Protein AF-A0A804IHW9-F1 (afdb_monomer_lite)

Sequence (131 aa):
MLLLADHHHDHTFSKIFIDVGNEKKTISFDLRPSDAINMTVQCKVPIQVDRNLVYSDRMRVVKPSKLTMQAPQSDGMLCDVDRPDGQPCFETEEFNLIQNMLTAAVEERYLDAAQWRDQLHQLRSNRKNWT

Structure (mmCIF, N/CA/C/O backbone):
data_AF-A0A804IHW9-F1
#
_entry.id   AF-A0A804IHW9-F1
#
loop_
_atom_site.group_PDB
_atom_site.id
_atom_site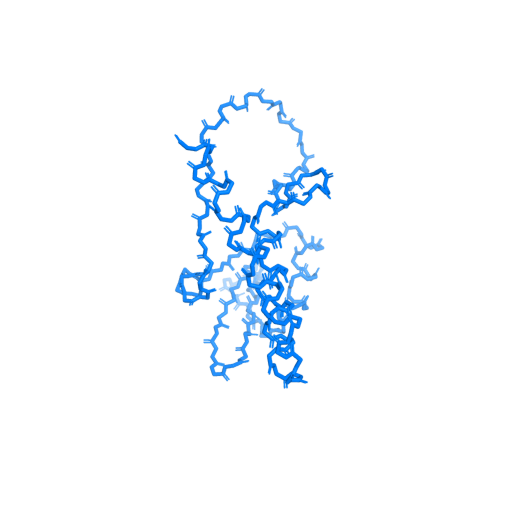.type_symbol
_atom_site.label_atom_id
_atom_site.label_alt_id
_atom_site.label_comp_id
_atom_site.label_asym_id
_atom_site.label_entity_id
_atom_site.label_seq_id
_atom_site.pdbx_PDB_ins_code
_atom_site.Cartn_x
_atom_site.Cartn_y
_atom_site.Cartn_z
_atom_site.occupancy
_atom_site.B_iso_or_equiv
_atom_site.auth_seq_id
_atom_site.auth_comp_id
_atom_site.auth_asym_id
_atom_site.auth_atom_id
_atom_site.pdbx_PDB_model_num
ATOM 1 N N . MET A 1 1 ? -13.227 -0.723 24.981 1.00 56.34 1 MET A N 1
ATOM 2 C CA . MET A 1 1 ? -13.594 -1.118 23.611 1.00 56.34 1 MET A CA 1
ATOM 3 C C . MET A 1 1 ? -12.367 -1.714 22.940 1.00 56.34 1 MET A C 1
ATOM 5 O O . MET A 1 1 ? -11.270 -1.314 23.300 1.00 56.34 1 MET A O 1
ATOM 9 N N . LEU A 1 2 ? -12.514 -2.730 22.097 1.00 54.41 2 LEU A N 1
ATOM 10 C CA . LEU A 1 2 ? -11.388 -3.429 21.465 1.00 54.41 2 LEU A CA 1
ATOM 11 C C . LEU A 1 2 ? -11.732 -3.683 20.008 1.00 54.41 2 LEU A C 1
ATOM 13 O O . LEU A 1 2 ? -12.797 -4.230 19.745 1.00 54.41 2 LEU A O 1
ATOM 17 N N . LEU A 1 3 ? -10.860 -3.255 19.100 1.00 58.81 3 LEU A N 1
ATOM 18 C CA . LEU A 1 3 ? -10.941 -3.591 17.683 1.00 58.81 3 LEU A CA 1
ATOM 19 C C . LEU A 1 3 ? -10.193 -4.909 17.459 1.00 58.81 3 LEU A C 1
ATOM 21 O O . LEU A 1 3 ? -9.070 -5.025 17.936 1.00 58.81 3 LEU A O 1
ATOM 25 N N . LEU A 1 4 ? -10.793 -5.871 16.759 1.00 58.91 4 LEU A N 1
ATOM 26 C CA . LEU A 1 4 ? -10.104 -7.031 16.187 1.00 58.91 4 LEU A CA 1
ATOM 27 C C . LEU A 1 4 ? -10.387 -7.065 14.686 1.00 58.91 4 LEU A C 1
ATOM 29 O O . LEU A 1 4 ? -11.547 -7.157 14.289 1.00 58.91 4 LEU A O 1
ATOM 33 N N . ALA A 1 5 ? -9.342 -6.978 13.867 1.00 59.84 5 ALA A N 1
ATOM 34 C CA . ALA A 1 5 ? -9.436 -7.194 12.428 1.00 59.84 5 ALA A CA 1
ATOM 35 C C . ALA A 1 5 ? -9.121 -8.661 12.105 1.00 59.84 5 ALA A C 1
ATOM 37 O O . ALA A 1 5 ? -8.100 -9.178 12.560 1.00 59.84 5 ALA A O 1
ATOM 38 N N . ASP A 1 6 ? -9.999 -9.305 11.338 1.00 55.31 6 ASP A N 1
ATOM 39 C CA . ASP A 1 6 ? -9.885 -10.700 10.901 1.00 55.31 6 ASP A CA 1
ATOM 40 C C . ASP A 1 6 ? -10.160 -10.792 9.389 1.00 55.31 6 ASP A C 1
ATOM 42 O O . ASP A 1 6 ? -10.917 -9.985 8.838 1.00 55.31 6 ASP A O 1
ATOM 46 N N . HIS A 1 7 ? -9.526 -11.744 8.706 1.00 55.69 7 HIS A N 1
ATOM 47 C CA . HIS A 1 7 ? -9.589 -11.891 7.252 1.00 55.69 7 HIS A CA 1
ATOM 48 C C . HIS A 1 7 ? -10.241 -13.216 6.864 1.00 55.69 7 HIS A C 1
ATOM 50 O O . HIS A 1 7 ? -9.749 -14.289 7.211 1.00 55.69 7 HIS A O 1
ATOM 56 N N . HIS A 1 8 ? -11.326 -13.148 6.088 1.00 54.75 8 HIS A N 1
ATOM 57 C CA . HIS A 1 8 ? -12.003 -14.333 5.572 1.00 54.75 8 HIS A CA 1
ATOM 58 C C . HIS A 1 8 ? -12.362 -14.144 4.092 1.00 54.75 8 HIS A C 1
ATOM 60 O O . HIS A 1 8 ? -13.110 -13.235 3.745 1.00 54.75 8 HIS A O 1
ATOM 66 N N . HIS A 1 9 ? -11.832 -15.022 3.230 1.00 47.84 9 HIS A N 1
ATOM 67 C CA . HIS A 1 9 ? -12.159 -15.138 1.798 1.00 47.84 9 HIS A CA 1
ATOM 68 C C . HIS A 1 9 ? -12.305 -13.804 1.035 1.00 47.84 9 HIS A C 1
ATOM 70 O O . HIS A 1 9 ? -13.332 -13.576 0.407 1.00 47.84 9 HIS A O 1
ATOM 76 N N . ASP A 1 10 ? -11.255 -12.971 1.047 1.00 54.94 10 ASP A N 1
ATOM 77 C CA . ASP A 1 10 ? -11.140 -11.711 0.276 1.00 54.94 10 ASP A CA 1
ATOM 78 C C . ASP A 1 10 ? -11.815 -10.475 0.903 1.00 54.94 10 ASP A C 1
ATOM 80 O O . ASP A 1 10 ? -11.800 -9.377 0.341 1.00 54.94 10 ASP A O 1
ATOM 84 N N . HIS A 1 11 ? -12.371 -10.605 2.111 1.00 57.41 11 HIS A N 1
ATOM 85 C CA . HIS A 1 11 ? -12.949 -9.484 2.850 1.00 57.41 11 HIS A CA 1
ATOM 86 C C . HIS A 1 11 ? -12.412 -9.437 4.282 1.00 57.41 11 HIS A C 1
ATOM 88 O O . HIS A 1 11 ? -12.488 -10.404 5.043 1.00 57.41 11 HIS A O 1
ATOM 94 N N . THR A 1 12 ? -11.862 -8.283 4.651 1.00 63.00 12 THR A N 1
ATOM 95 C CA . THR A 1 12 ? -11.410 -8.017 6.017 1.00 63.00 12 THR A CA 1
ATOM 96 C C . THR A 1 12 ? -12.573 -7.442 6.813 1.00 63.00 12 THR A C 1
ATOM 98 O O . THR A 1 12 ? -13.139 -6.411 6.443 1.00 63.00 12 THR A O 1
ATOM 101 N N . PHE A 1 13 ? -12.919 -8.094 7.917 1.00 69.19 13 PHE A N 1
ATOM 102 C CA . PHE A 1 13 ? -13.952 -7.641 8.842 1.00 69.19 13 PHE A CA 1
ATOM 103 C C . PHE A 1 13 ? -13.308 -7.109 10.117 1.00 69.19 13 PHE A C 1
ATOM 105 O O . PHE A 1 13 ? -12.202 -7.497 10.494 1.00 69.19 13 PHE A O 1
ATOM 112 N N . SER A 1 14 ? -13.983 -6.175 10.779 1.00 77.31 14 SER A N 1
ATOM 113 C CA . SER A 1 14 ? -13.523 -5.584 12.030 1.00 77.31 14 SER A CA 1
ATOM 114 C C . SER A 1 14 ? -14.593 -5.714 13.099 1.00 77.31 14 SER A C 1
ATOM 116 O O . SER A 1 14 ? -15.731 -5.306 12.893 1.00 77.31 14 SER A O 1
ATOM 118 N N . LYS A 1 15 ? -14.221 -6.263 14.253 1.00 78.94 15 LYS A N 1
ATOM 119 C CA . LYS A 1 15 ? -15.095 -6.399 15.418 1.00 78.94 15 LYS A CA 1
ATOM 120 C C . LYS A 1 15 ? -14.760 -5.350 16.452 1.00 78.94 15 LYS A C 1
ATOM 122 O O . LYS A 1 15 ? -13.612 -5.283 16.881 1.00 78.94 15 LYS A O 1
ATOM 127 N N . ILE A 1 16 ? -15.755 -4.581 16.889 1.00 77.69 16 ILE A N 1
ATOM 128 C CA . ILE A 1 16 ? -15.639 -3.745 18.088 1.00 77.69 16 ILE A CA 1
ATOM 129 C C . ILE A 1 16 ? -16.338 -4.417 19.263 1.00 77.69 16 ILE A C 1
ATOM 131 O O . ILE A 1 16 ? -17.496 -4.807 19.157 1.00 77.69 16 ILE A O 1
ATOM 135 N N . PHE A 1 17 ? -15.649 -4.532 20.393 1.00 78.56 17 PHE A N 1
ATOM 136 C CA . PHE A 1 17 ? -16.232 -5.003 21.650 1.00 78.56 17 PHE A CA 1
ATOM 137 C C . PHE A 1 17 ? -16.544 -3.816 22.550 1.00 78.56 17 PHE A C 1
ATOM 139 O O . PHE A 1 17 ? -15.651 -3.021 22.821 1.00 78.56 17 PHE A O 1
ATOM 146 N N . ILE A 1 18 ? -17.771 -3.693 23.043 1.00 77.44 18 ILE A N 1
ATOM 147 C CA . ILE A 1 18 ? -18.187 -2.652 23.988 1.00 77.44 18 ILE A CA 1
ATOM 148 C C . ILE A 1 18 ? -18.570 -3.332 25.296 1.00 77.44 18 ILE A C 1
ATOM 150 O O . ILE A 1 18 ? -19.409 -4.230 25.307 1.00 77.44 18 ILE A O 1
ATOM 154 N N . ASP A 1 19 ? -17.940 -2.908 26.389 1.00 78.62 19 ASP A N 1
ATOM 155 C CA . ASP A 1 19 ? -18.300 -3.363 27.728 1.00 78.62 19 ASP A CA 1
ATOM 156 C C . ASP A 1 19 ? -19.354 -2.417 28.304 1.00 78.62 19 ASP A C 1
ATOM 158 O O . ASP A 1 19 ? -19.114 -1.215 28.448 1.00 78.62 19 ASP A O 1
ATOM 162 N N . VAL A 1 20 ? -20.542 -2.950 28.581 1.00 75.56 20 VAL A N 1
ATOM 163 C CA . VAL A 1 20 ? -21.633 -2.195 29.195 1.00 75.56 20 VAL A CA 1
ATOM 164 C C . VAL A 1 20 ? -21.533 -2.427 30.698 1.00 75.56 20 VAL A C 1
ATOM 166 O O . VAL A 1 20 ? -21.876 -3.500 31.198 1.00 75.56 20 VAL A O 1
ATOM 169 N N . GLY A 1 21 ? -21.020 -1.411 31.400 1.00 59.81 21 GLY A N 1
ATOM 170 C CA . GLY A 1 21 ? -20.475 -1.461 32.765 1.00 59.81 21 GLY A CA 1
ATOM 171 C C . GLY A 1 21 ? -21.415 -1.843 33.913 1.00 59.81 21 GLY A C 1
ATOM 172 O O . GLY A 1 21 ? -21.129 -1.496 35.053 1.00 59.81 21 GLY A O 1
ATOM 173 N N . ASN A 1 22 ? -22.512 -2.547 33.654 1.00 61.56 22 ASN A N 1
ATOM 174 C CA . ASN A 1 22 ? -23.438 -2.997 34.684 1.00 61.56 22 ASN A CA 1
ATOM 175 C C . ASN A 1 22 ? -23.509 -4.529 34.820 1.00 61.56 22 ASN A C 1
ATOM 177 O O . ASN A 1 22 ? -23.979 -5.023 35.839 1.00 61.56 22 ASN A O 1
ATOM 181 N N . GLU A 1 23 ? -23.045 -5.312 33.834 1.00 58.62 23 GLU A N 1
ATOM 182 C CA . GLU A 1 23 ? -23.342 -6.755 33.846 1.00 58.62 23 GLU A CA 1
ATOM 183 C C . GLU A 1 23 ? -22.420 -7.643 32.991 1.00 58.62 23 GLU A C 1
ATOM 185 O O . GLU A 1 23 ? -22.912 -8.555 32.348 1.00 58.62 23 GLU A O 1
ATOM 190 N N . LYS A 1 24 ? -21.089 -7.434 32.962 1.00 63.47 24 LYS A N 1
ATOM 191 C CA . LYS A 1 24 ? -20.109 -8.289 32.223 1.00 63.47 24 LYS A CA 1
ATOM 192 C C . LYS A 1 24 ? -20.541 -8.667 30.787 1.00 63.47 24 LYS A C 1
ATOM 194 O O . LYS A 1 24 ? -20.102 -9.679 30.238 1.00 63.47 24 LYS A O 1
ATOM 199 N N . LYS A 1 25 ? -21.447 -7.894 30.191 1.00 67.88 25 LYS A N 1
ATOM 200 C CA . LYS A 1 25 ? -22.045 -8.155 28.891 1.00 67.88 25 LYS A CA 1
ATOM 201 C C . LYS A 1 25 ? -21.227 -7.355 27.910 1.00 67.88 25 LYS A C 1
ATOM 203 O O . LYS A 1 25 ? -21.345 -6.136 27.818 1.00 67.88 25 LYS A O 1
ATOM 208 N N . THR A 1 26 ? -20.370 -8.070 27.202 1.00 75.69 26 THR A N 1
ATOM 209 C CA . THR A 1 26 ? -19.635 -7.510 26.083 1.00 75.69 26 THR A CA 1
ATOM 210 C C . THR A 1 26 ? -20.492 -7.647 24.835 1.00 75.69 26 THR A C 1
ATOM 212 O O . THR A 1 26 ? -20.864 -8.754 24.452 1.00 75.69 26 THR A O 1
ATOM 215 N N . ILE A 1 27 ? -20.816 -6.521 24.208 1.00 79.44 27 ILE A N 1
ATOM 216 C CA . ILE A 1 27 ? -21.520 -6.494 22.926 1.00 79.44 27 ILE A CA 1
ATOM 217 C C . ILE A 1 27 ? -20.466 -6.380 21.829 1.00 79.44 27 ILE A C 1
ATOM 219 O O . ILE A 1 27 ? -19.598 -5.510 21.905 1.00 79.44 27 ILE A O 1
ATOM 223 N N . SER A 1 28 ? -20.528 -7.254 20.827 1.00 83.44 28 SER A N 1
ATOM 224 C CA . SER A 1 28 ? -19.660 -7.195 19.650 1.00 83.44 28 SER A CA 1
ATOM 225 C C . SER A 1 28 ? -20.431 -6.713 18.426 1.00 83.44 28 SER A C 1
ATOM 227 O O . SER A 1 28 ? -21.506 -7.243 18.148 1.00 83.44 28 SER A O 1
ATOM 229 N N . PHE A 1 29 ? -19.865 -5.774 17.672 1.00 82.38 29 PHE A N 1
ATOM 230 C CA . PHE A 1 29 ? -20.403 -5.344 16.379 1.00 82.38 29 PHE A CA 1
ATOM 231 C C . PHE A 1 29 ? -19.421 -5.654 15.257 1.00 82.38 29 PHE A C 1
ATOM 233 O O . PHE A 1 29 ? -18.243 -5.306 15.367 1.00 82.38 29 PHE A O 1
ATOM 240 N N . ASP A 1 30 ? -19.932 -6.252 14.183 1.00 84.50 30 ASP A N 1
ATOM 241 C CA . ASP A 1 30 ? -19.207 -6.440 12.929 1.00 84.50 30 ASP A CA 1
ATOM 242 C C . ASP A 1 30 ? -19.331 -5.173 12.078 1.00 84.50 30 ASP A C 1
ATOM 244 O O . ASP A 1 30 ? -20.430 -4.730 11.742 1.00 84.50 30 ASP A O 1
ATOM 248 N N . LEU A 1 31 ? -18.193 -4.579 11.740 1.00 82.50 31 LEU A N 1
ATOM 249 C CA . LEU A 1 31 ? -18.080 -3.355 10.960 1.00 82.50 31 LEU A CA 1
ATOM 250 C C . LEU A 1 31 ? -17.078 -3.541 9.821 1.00 82.50 31 LEU A C 1
ATOM 252 O O . LEU A 1 31 ? -16.177 -4.387 9.876 1.00 82.50 31 LEU A O 1
ATOM 256 N N . ARG A 1 32 ? -17.191 -2.687 8.798 1.00 82.25 32 ARG A N 1
ATOM 257 C CA . ARG A 1 32 ? -16.101 -2.520 7.833 1.00 82.25 32 ARG A CA 1
ATOM 258 C C . ARG A 1 32 ? -14.902 -1.882 8.545 1.00 82.25 32 ARG A C 1
ATOM 260 O O . ARG A 1 32 ? -15.111 -1.005 9.390 1.00 82.25 32 ARG A O 1
ATOM 267 N N . PRO A 1 33 ? -13.659 -2.238 8.179 1.00 80.75 33 PRO A N 1
ATOM 268 C CA . PRO A 1 33 ? -12.465 -1.693 8.824 1.00 80.75 33 PRO A CA 1
ATOM 269 C C . PRO A 1 33 ? -12.415 -0.160 8.847 1.00 80.75 33 PRO A C 1
ATOM 271 O O . PRO A 1 33 ? -12.076 0.425 9.872 1.00 80.75 33 PRO A O 1
ATOM 274 N N . SER A 1 34 ? -12.837 0.501 7.764 1.00 83.19 34 SER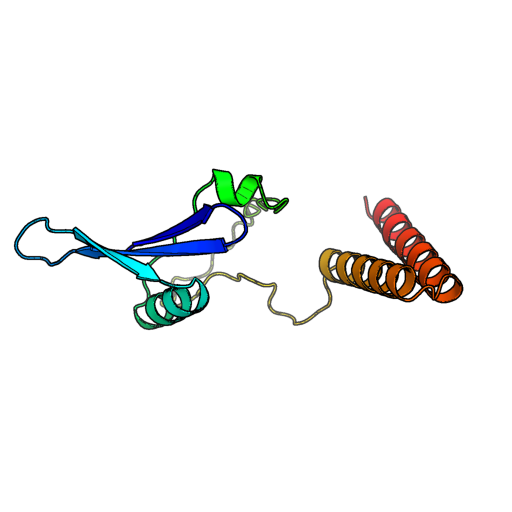 A N 1
ATOM 275 C CA . SER A 1 34 ? -12.898 1.969 7.685 1.00 83.19 34 SER A CA 1
ATOM 276 C C . SER A 1 34 ? -13.803 2.586 8.753 1.00 83.19 34 SER A C 1
ATOM 278 O O . SER A 1 34 ? -13.442 3.573 9.392 1.00 83.19 34 SER A O 1
ATOM 280 N N . ASP A 1 35 ? -14.975 1.988 8.962 1.00 84.50 35 ASP A N 1
ATOM 281 C CA . ASP A 1 35 ? -15.983 2.496 9.888 1.00 84.50 35 ASP A CA 1
ATOM 282 C C . ASP A 1 35 ? -15.516 2.264 11.333 1.00 84.50 35 ASP A C 1
ATOM 284 O O . ASP A 1 35 ? -15.591 3.162 12.174 1.00 84.50 35 ASP A O 1
ATOM 288 N N . ALA A 1 36 ? -14.933 1.091 11.601 1.00 83.56 36 ALA A N 1
ATOM 289 C CA . ALA A 1 36 ? -14.402 0.748 12.913 1.00 83.56 36 ALA A CA 1
ATOM 290 C C . ALA A 1 36 ? -13.215 1.639 13.327 1.00 83.56 36 ALA A C 1
ATOM 292 O O . ALA A 1 36 ? -13.149 2.069 14.483 1.00 83.56 36 ALA A O 1
ATOM 293 N N . ILE A 1 37 ? -12.302 1.958 12.400 1.00 82.50 37 ILE A N 1
ATOM 294 C CA . ILE A 1 37 ? -11.173 2.868 12.655 1.00 82.50 37 ILE A CA 1
ATOM 295 C C . ILE A 1 37 ? -11.691 4.265 12.991 1.00 82.50 37 ILE A C 1
ATOM 297 O O . ILE A 1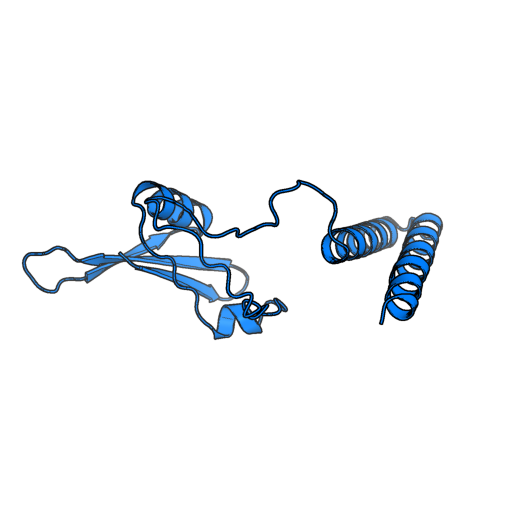 37 ? -11.296 4.825 14.013 1.00 82.50 37 ILE A O 1
ATOM 301 N N . ASN A 1 38 ? -12.617 4.798 12.190 1.00 85.94 38 ASN A N 1
ATOM 302 C CA . ASN A 1 38 ? -13.183 6.126 12.422 1.00 85.94 38 ASN A CA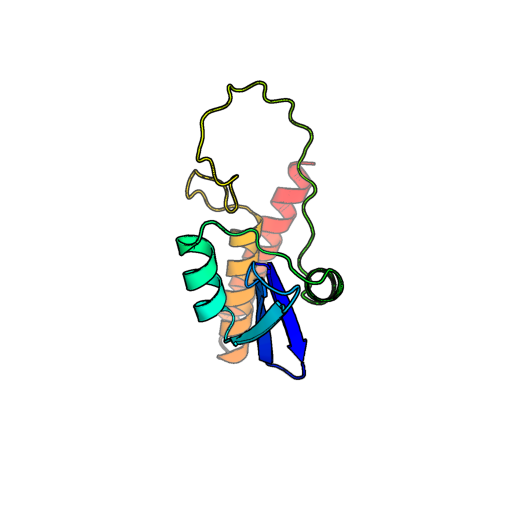 1
ATOM 303 C C . ASN A 1 38 ? -13.829 6.242 13.809 1.00 85.94 38 ASN A C 1
ATOM 305 O O . ASN A 1 38 ? -13.578 7.213 14.525 1.00 85.94 38 ASN A O 1
ATOM 309 N N . MET A 1 39 ? -14.601 5.235 14.226 1.00 81.12 39 MET A N 1
ATOM 310 C CA . MET A 1 39 ? -15.179 5.204 15.574 1.00 81.12 39 MET A CA 1
ATOM 311 C C . MET A 1 39 ? -14.097 5.119 16.659 1.00 81.12 39 MET A C 1
ATOM 313 O O . MET A 1 39 ? -14.152 5.825 17.664 1.00 81.12 39 MET A O 1
ATOM 317 N N . THR A 1 40 ? -13.083 4.280 16.458 1.00 78.25 40 THR A N 1
ATOM 318 C CA . THR A 1 40 ? -12.044 4.015 17.465 1.00 78.25 40 THR A CA 1
ATOM 319 C C . THR A 1 40 ? -11.123 5.210 17.698 1.00 78.25 40 THR A C 1
ATOM 321 O O . THR A 1 40 ? -10.803 5.512 18.851 1.00 78.25 40 THR A O 1
ATOM 324 N N . VAL A 1 41 ? -10.769 5.936 16.633 1.00 78.69 41 VAL A N 1
ATOM 325 C CA . VAL A 1 41 ? -10.001 7.189 16.701 1.00 78.69 41 VAL A CA 1
ATOM 326 C C . VAL A 1 41 ? -10.763 8.248 17.497 1.00 78.69 41 VAL A C 1
ATOM 328 O O . VAL A 1 41 ? -10.195 8.854 18.406 1.00 78.69 41 VAL A O 1
ATOM 331 N N . GLN A 1 42 ? -12.059 8.433 17.221 1.00 78.25 42 GLN A N 1
ATOM 332 C CA . GLN A 1 42 ? -12.893 9.393 17.954 1.00 78.25 42 GLN A CA 1
ATOM 333 C C . GLN A 1 42 ? -13.021 9.031 19.436 1.00 78.25 42 GLN A C 1
ATOM 335 O O . GLN A 1 42 ? -12.941 9.903 20.300 1.00 78.25 42 GLN A O 1
ATOM 340 N N . CYS A 1 43 ? -13.173 7.742 19.741 1.00 76.44 43 CYS A N 1
ATOM 341 C CA . CYS A 1 43 ? -13.282 7.264 21.115 1.00 76.44 43 CYS A CA 1
ATOM 342 C C . CYS A 1 43 ? -11.935 7.181 21.855 1.00 76.44 43 CYS A C 1
ATOM 344 O O . CYS A 1 43 ? -11.942 6.907 23.054 1.00 76.44 43 CYS A O 1
ATOM 346 N N . LYS A 1 44 ? -10.795 7.406 21.180 1.00 80.50 44 LYS A N 1
ATOM 347 C CA . LYS A 1 44 ? -9.433 7.241 21.731 1.00 80.50 44 LYS A CA 1
ATOM 348 C C . LYS A 1 44 ? -9.201 5.860 22.353 1.00 80.50 44 LYS A C 1
ATOM 350 O O . LYS A 1 44 ? -8.609 5.718 23.421 1.00 80.50 44 LYS A O 1
ATOM 355 N N . VAL A 1 45 ? -9.712 4.832 21.691 1.00 73.19 45 VAL A N 1
ATOM 356 C CA . VAL A 1 45 ? -9.673 3.454 22.180 1.00 73.19 45 VAL A CA 1
ATOM 357 C C . VAL A 1 45 ? -8.506 2.699 21.523 1.00 73.19 45 VAL A C 1
ATOM 359 O O . VAL A 1 45 ? -8.217 2.938 20.353 1.00 73.19 45 VAL A O 1
ATOM 362 N N . PRO A 1 46 ? -7.821 1.782 22.232 1.00 73.00 46 PRO A N 1
ATOM 363 C CA . PRO A 1 46 ? -6.741 0.995 21.644 1.00 73.00 46 PRO A CA 1
ATOM 364 C C . PRO A 1 46 ? -7.239 0.038 20.550 1.00 73.00 46 PRO A C 1
ATOM 366 O O . PRO A 1 46 ? -8.240 -0.664 20.715 1.00 73.00 46 PRO A O 1
ATOM 369 N N . ILE A 1 47 ? -6.488 -0.025 19.450 1.00 78.75 47 ILE A N 1
ATOM 370 C CA . ILE A 1 47 ? -6.711 -0.950 18.333 1.00 78.75 47 ILE A CA 1
ATOM 371 C C . ILE A 1 47 ? -5.847 -2.193 18.551 1.00 78.75 47 ILE A C 1
ATOM 373 O O . ILE A 1 47 ? -4.656 -2.076 18.840 1.00 78.75 47 ILE A O 1
ATOM 377 N N . GLN A 1 48 ? -6.433 -3.380 18.404 1.00 76.50 48 GLN A N 1
ATOM 378 C CA . GLN A 1 48 ? -5.698 -4.640 18.359 1.00 76.50 48 GLN A CA 1
ATOM 379 C C . GLN A 1 48 ? -5.897 -5.296 16.990 1.00 76.50 48 GLN A C 1
ATOM 381 O O . GLN A 1 48 ? -6.899 -5.096 16.308 1.00 76.50 48 GLN A O 1
ATOM 386 N N . VAL A 1 49 ? -4.904 -6.055 16.547 1.00 73.31 49 VAL A N 1
ATOM 387 C CA . VAL A 1 49 ? -4.934 -6.743 15.252 1.00 73.31 49 VAL A CA 1
ATOM 388 C C . VAL A 1 49 ? -4.468 -8.169 15.484 1.00 73.31 49 VAL A C 1
ATOM 390 O O . VAL A 1 49 ? -3.521 -8.379 16.248 1.00 73.31 49 VAL A O 1
ATOM 393 N N . ASP A 1 50 ? -5.135 -9.144 14.8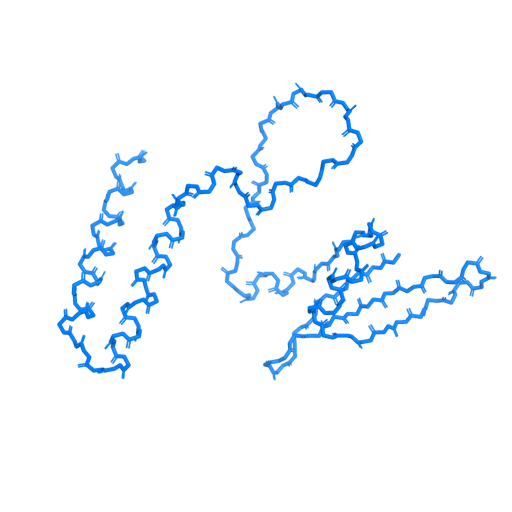58 1.00 73.00 50 ASP A N 1
ATOM 394 C CA . ASP A 1 50 ? -4.697 -10.531 14.969 1.00 73.00 50 ASP A CA 1
ATOM 395 C C . ASP A 1 50 ? -3.291 -10.690 14.382 1.00 73.00 50 ASP A C 1
ATOM 397 O O . ASP A 1 50 ? -2.947 -10.192 13.310 1.00 73.00 50 ASP A O 1
ATOM 401 N N . ARG A 1 51 ? -2.454 -11.421 15.107 1.00 71.56 51 ARG A N 1
ATOM 402 C CA . ARG A 1 51 ? -1.063 -11.642 14.745 1.00 71.56 51 ARG A CA 1
ATOM 403 C C . ARG A 1 51 ? -0.943 -12.459 13.459 1.00 71.56 51 ARG A C 1
ATOM 405 O O . ARG A 1 51 ? -0.007 -12.240 12.692 1.00 71.56 51 ARG A O 1
ATOM 412 N N . ASN A 1 52 ? -1.877 -13.378 13.216 1.00 70.12 52 ASN A N 1
ATOM 413 C CA . ASN A 1 52 ? -1.880 -14.182 11.994 1.00 70.12 52 ASN A CA 1
ATOM 414 C C . ASN A 1 52 ? -2.177 -13.318 10.768 1.00 70.12 52 ASN A C 1
ATOM 416 O O . ASN A 1 52 ? -1.505 -13.475 9.751 1.00 70.12 52 ASN A O 1
ATOM 420 N N . LEU A 1 53 ? -3.092 -12.351 10.904 1.00 69.56 53 LEU A N 1
ATOM 421 C CA . LEU A 1 53 ? -3.377 -11.367 9.865 1.00 69.56 53 LEU A CA 1
ATOM 422 C C . LEU A 1 53 ? -2.108 -10.590 9.491 1.00 69.56 53 LEU A C 1
ATOM 424 O O . LEU A 1 53 ? -1.705 -10.598 8.329 1.00 69.56 53 LEU A O 1
ATOM 428 N N . VAL A 1 54 ? -1.408 -10.037 10.488 1.00 68.88 54 VAL A N 1
ATOM 429 C CA . VAL A 1 54 ? -0.173 -9.257 10.281 1.00 68.88 54 VAL A CA 1
ATOM 430 C C . VAL A 1 54 ? 0.910 -10.052 9.541 1.00 68.88 54 VAL A C 1
ATOM 432 O O . VAL A 1 54 ? 1.579 -9.512 8.664 1.00 68.88 54 VAL A O 1
ATOM 435 N N . TYR A 1 55 ? 1.103 -11.331 9.877 1.00 66.50 55 TYR A N 1
ATOM 436 C CA . TYR A 1 55 ? 2.131 -12.152 9.226 1.00 66.50 55 TYR A CA 1
ATOM 437 C C . TYR A 1 55 ? 1.720 -12.684 7.852 1.00 66.50 55 TYR A C 1
ATOM 439 O O . TYR A 1 55 ? 2.590 -12.907 7.008 1.00 66.50 55 TYR A O 1
ATOM 447 N N . SER A 1 56 ? 0.424 -12.905 7.628 1.00 69.06 56 SER A N 1
ATOM 448 C CA . SER A 1 56 ? -0.087 -13.408 6.351 1.00 69.06 56 SER A CA 1
ATOM 449 C C . SER A 1 56 ? 0.003 -12.366 5.232 1.00 69.06 56 SER A C 1
ATOM 451 O O . SER A 1 56 ? 0.352 -12.715 4.105 1.00 69.06 56 SER A O 1
ATOM 453 N N . ASP A 1 57 ? -0.187 -11.083 5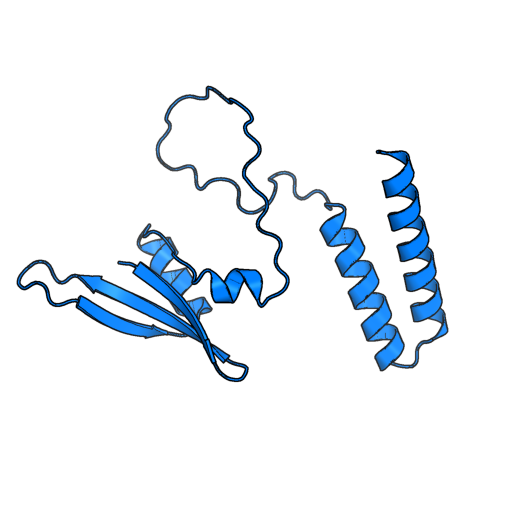.553 1.00 63.84 57 ASP A N 1
ATOM 454 C CA . ASP A 1 57 ? -0.320 -10.002 4.568 1.00 63.84 57 ASP A CA 1
ATOM 455 C C . ASP A 1 57 ? 1.026 -9.430 4.071 1.00 63.84 57 ASP A C 1
ATOM 457 O O . ASP A 1 57 ? 1.135 -8.301 3.601 1.00 63.84 57 ASP A O 1
ATOM 461 N N . ARG A 1 58 ? 2.115 -10.203 4.210 1.00 52.22 58 ARG A N 1
ATOM 462 C CA . ARG A 1 58 ? 3.500 -9.816 3.859 1.00 52.22 58 ARG A CA 1
ATOM 463 C C . ARG A 1 58 ? 3.999 -8.511 4.512 1.00 52.22 58 ARG A C 1
ATOM 465 O O . ARG A 1 58 ? 5.060 -8.015 4.124 1.00 52.22 58 ARG A O 1
ATOM 472 N N . MET A 1 59 ? 3.322 -7.989 5.538 1.00 62.00 59 MET A N 1
ATOM 473 C CA . MET A 1 59 ? 3.821 -6.876 6.347 1.00 62.00 59 MET A CA 1
ATOM 474 C C . MET A 1 59 ? 4.971 -7.343 7.249 1.00 62.00 59 MET A C 1
ATOM 476 O O . MET A 1 59 ? 4.879 -8.339 7.970 1.00 62.00 59 MET A O 1
ATOM 480 N N . ARG A 1 60 ? 6.094 -6.615 7.237 1.00 60.62 60 ARG A N 1
ATOM 481 C CA . ARG A 1 60 ? 7.181 -6.840 8.200 1.00 60.62 60 ARG A CA 1
ATOM 482 C C . ARG A 1 60 ? 6.893 -6.037 9.460 1.00 60.62 60 ARG A C 1
ATOM 484 O O . ARG A 1 60 ? 6.871 -4.814 9.413 1.00 60.62 60 ARG A O 1
ATOM 491 N N . VAL A 1 61 ? 6.749 -6.720 10.596 1.00 58.53 61 VAL A N 1
ATOM 492 C CA . VAL A 1 61 ? 6.722 -6.061 11.910 1.00 58.53 61 VAL A CA 1
ATOM 493 C C . VAL A 1 61 ? 8.090 -5.421 12.152 1.00 58.53 61 VAL A C 1
ATOM 495 O O . VAL A 1 61 ? 9.053 -6.106 12.508 1.00 58.53 61 VAL A O 1
ATOM 498 N N . VAL A 1 62 ? 8.190 -4.111 11.939 1.00 59.12 62 VAL A N 1
ATOM 499 C CA . VAL A 1 62 ? 9.371 -3.336 12.317 1.00 59.12 62 VAL A CA 1
ATOM 500 C C . VAL A 1 62 ? 9.370 -3.251 13.840 1.00 59.12 62 VAL A C 1
ATOM 502 O O . VAL A 1 62 ? 8.469 -2.676 14.444 1.00 59.12 62 VAL A O 1
ATOM 505 N N . LYS A 1 63 ? 10.348 -3.889 14.493 1.00 53.62 63 LYS A N 1
ATOM 506 C CA . LYS A 1 63 ? 10.509 -3.735 15.944 1.00 53.62 63 LYS A CA 1
ATOM 507 C C . LYS A 1 63 ? 10.834 -2.268 16.231 1.00 53.62 63 LYS A C 1
ATOM 509 O O . LYS A 1 63 ? 11.715 -1.740 15.549 1.00 53.62 63 LYS A O 1
ATOM 514 N N . PRO A 1 64 ? 10.215 -1.635 17.243 1.00 51.84 64 PRO A N 1
ATOM 515 C CA . PRO A 1 64 ? 10.648 -0.315 17.666 1.00 51.84 64 PRO A CA 1
ATOM 516 C C . PRO A 1 64 ? 12.123 -0.420 18.056 1.00 51.84 64 PRO A C 1
ATOM 518 O O . PRO A 1 64 ? 12.499 -1.198 18.942 1.00 51.84 64 PRO A O 1
ATOM 521 N N . SER A 1 65 ? 12.974 0.291 17.317 1.00 37.56 65 SER A N 1
ATOM 522 C CA . SER A 1 65 ? 14.386 0.406 17.654 1.00 37.56 65 SER A CA 1
ATOM 523 C C . SER A 1 65 ? 14.465 1.005 19.052 1.00 37.56 65 SER A C 1
ATOM 525 O O . SER A 1 65 ? 13.767 1.972 19.355 1.00 37.56 65 SER A O 1
ATOM 527 N N . LYS A 1 66 ? 15.280 0.410 19.924 1.00 47.81 66 LYS A N 1
ATOM 528 C CA . LYS A 1 66 ? 15.527 0.915 21.278 1.00 47.81 66 LYS A CA 1
ATOM 529 C C . LYS A 1 66 ? 16.364 2.194 21.186 1.00 47.81 66 LYS A C 1
ATOM 531 O O . LYS A 1 66 ? 17.537 2.192 21.542 1.00 47.81 66 LYS A O 1
ATOM 536 N N . LEU A 1 67 ? 15.791 3.272 20.667 1.00 40.53 67 LEU A N 1
ATOM 537 C CA . LEU A 1 67 ? 16.339 4.604 20.837 1.00 40.53 67 LEU A CA 1
ATOM 538 C C . LEU A 1 67 ? 15.768 5.133 22.144 1.00 40.53 67 LEU A C 1
ATOM 540 O O . LEU A 1 67 ? 14.594 5.476 22.249 1.00 40.53 67 LEU A O 1
ATOM 544 N N . THR A 1 68 ? 16.612 5.107 23.169 1.00 42.09 68 THR A N 1
ATOM 545 C CA . THR A 1 68 ? 16.375 5.736 24.463 1.00 42.09 68 THR A CA 1
ATOM 546 C C . THR A 1 68 ? 16.205 7.238 24.245 1.00 42.09 68 THR A C 1
ATOM 548 O O . THR A 1 68 ? 17.168 7.994 24.327 1.00 42.09 68 THR A O 1
ATOM 551 N N . MET A 1 69 ? 14.988 7.680 23.940 1.00 34.97 69 MET A N 1
ATOM 552 C CA . MET A 1 69 ? 14.621 9.088 23.983 1.00 34.97 69 MET A CA 1
ATOM 553 C C . MET A 1 69 ? 13.956 9.334 25.333 1.00 34.97 69 MET A C 1
ATOM 555 O O . MET A 1 69 ? 12.780 9.044 25.537 1.00 34.97 69 MET A O 1
ATOM 559 N N . GLN A 1 70 ? 14.739 9.832 26.289 1.00 39.56 70 GLN A N 1
ATOM 560 C CA . GLN A 1 70 ? 14.157 10.563 27.404 1.00 39.56 70 GLN A CA 1
ATOM 561 C C . GLN A 1 70 ? 13.552 11.843 26.822 1.00 39.56 70 GLN A C 1
ATOM 563 O O . GLN A 1 70 ? 14.279 12.769 26.475 1.00 39.56 70 GLN A O 1
ATOM 568 N N . ALA A 1 71 ? 12.231 11.881 26.683 1.00 32.84 71 ALA A N 1
ATOM 569 C CA . ALA A 1 71 ? 11.485 13.112 26.465 1.00 32.84 71 ALA A CA 1
ATOM 570 C C . ALA A 1 71 ? 10.250 13.121 27.382 1.00 32.84 71 ALA A C 1
ATOM 572 O O . ALA A 1 71 ? 9.723 12.049 27.698 1.00 32.84 71 ALA A O 1
ATOM 573 N N . PRO A 1 72 ? 9.833 14.298 27.884 1.00 33.31 72 PRO A N 1
ATOM 574 C CA . PRO A 1 72 ? 8.916 14.408 29.010 1.00 33.31 72 PRO A CA 1
ATOM 575 C C . PRO A 1 72 ? 7.511 13.948 28.633 1.00 33.31 72 PRO A C 1
ATOM 577 O O . PRO A 1 72 ? 7.070 14.117 27.499 1.00 33.31 72 PRO A O 1
ATOM 580 N N . GLN A 1 73 ? 6.799 13.406 29.618 1.00 46.69 73 GLN A N 1
ATOM 581 C CA . GLN A 1 73 ? 5.387 13.063 29.516 1.00 46.69 73 GLN A CA 1
ATOM 582 C C . GLN A 1 73 ? 4.570 14.306 29.128 1.00 46.69 73 GLN A C 1
ATOM 584 O O . GLN A 1 73 ? 4.325 15.173 29.963 1.00 46.69 73 GLN A O 1
ATOM 589 N N . SER A 1 74 ? 4.135 14.386 27.871 1.00 35.91 74 SER A N 1
ATOM 590 C CA . SER A 1 74 ? 3.016 15.234 27.468 1.00 35.91 74 SER A CA 1
ATOM 591 C C . SER A 1 74 ? 1.917 14.361 26.878 1.00 35.91 74 SER A C 1
ATOM 593 O O . SER A 1 74 ? 2.117 13.642 25.898 1.00 35.91 74 SER A O 1
ATOM 595 N N . ASP A 1 75 ? 0.772 14.436 27.536 1.00 42.75 75 ASP A N 1
ATOM 596 C CA . ASP A 1 75 ? -0.519 13.876 27.174 1.00 42.75 75 ASP A CA 1
ATOM 597 C C . ASP A 1 75 ? -0.842 14.109 25.680 1.00 42.75 75 ASP A C 1
ATOM 599 O O . ASP A 1 75 ? -0.790 15.241 25.199 1.00 42.75 75 ASP A O 1
ATOM 603 N N . GLY A 1 76 ? -1.155 13.039 24.936 1.00 40.25 76 GLY A N 1
ATOM 604 C CA . GLY A 1 76 ? -1.718 13.134 23.578 1.00 40.25 76 GLY A CA 1
ATOM 605 C C . GLY A 1 76 ? -0.820 12.818 22.371 1.00 40.25 76 GLY A C 1
ATOM 606 O O . GLY A 1 76 ? -1.227 13.119 21.252 1.00 40.25 76 GLY A O 1
ATOM 607 N N . MET A 1 77 ? 0.349 12.191 22.531 1.00 39.66 77 MET A N 1
ATOM 608 C CA . MET A 1 77 ? 1.194 11.821 21.384 1.00 39.66 77 MET A CA 1
ATOM 609 C C . MET A 1 77 ? 0.870 10.404 20.879 1.00 39.66 77 MET A C 1
ATOM 611 O O . MET A 1 77 ? 1.364 9.406 21.409 1.00 39.66 77 MET A O 1
ATOM 615 N N . LEU A 1 78 ? 0.034 10.312 19.840 1.00 39.09 78 LEU A N 1
ATOM 616 C CA . LEU A 1 78 ? -0.041 9.122 18.990 1.00 39.09 78 LEU A CA 1
ATOM 617 C C . LEU A 1 78 ? 1.360 8.901 18.411 1.00 39.09 78 LEU A C 1
ATOM 619 O O . LEU A 1 78 ? 1.834 9.716 17.625 1.00 39.09 78 LEU A O 1
ATOM 623 N N . CYS A 1 79 ? 2.050 7.853 18.860 1.00 31.16 79 CYS A N 1
ATOM 624 C CA . CYS A 1 79 ? 3.352 7.482 18.319 1.00 31.16 79 CYS A CA 1
ATOM 625 C C . CYS A 1 79 ? 3.209 7.167 16.825 1.00 31.16 79 CYS A C 1
ATOM 627 O O . CYS A 1 79 ? 2.747 6.088 16.470 1.00 31.16 79 CYS A O 1
ATOM 629 N N . ASP A 1 80 ? 3.561 8.154 16.002 1.00 42.09 80 ASP A N 1
ATOM 630 C CA . ASP A 1 80 ? 4.409 8.042 14.812 1.00 42.09 80 ASP A CA 1
ATOM 631 C C . ASP A 1 80 ? 4.196 6.749 14.004 1.00 42.09 80 ASP A C 1
ATOM 633 O O . ASP A 1 80 ? 5.027 5.841 13.997 1.00 42.09 80 ASP A O 1
ATOM 637 N N . VAL A 1 81 ? 3.016 6.642 13.383 1.00 49.38 81 VAL A N 1
ATOM 638 C CA . VAL A 1 81 ? 2.659 5.525 12.489 1.00 49.38 81 VAL A CA 1
ATOM 639 C C . VAL A 1 81 ? 3.212 5.730 11.079 1.00 49.38 81 VAL A C 1
ATOM 641 O O . VAL A 1 81 ? 3.379 4.754 10.366 1.00 49.38 81 VAL A O 1
ATOM 644 N N . ASP A 1 82 ? 3.608 6.941 10.704 1.00 46.66 82 ASP A N 1
ATOM 645 C CA . ASP A 1 82 ? 4.289 7.212 9.445 1.00 46.66 82 ASP A CA 1
ATOM 646 C C . ASP A 1 82 ? 5.247 8.379 9.677 1.00 46.66 82 ASP A C 1
ATOM 648 O O . ASP A 1 82 ? 4.829 9.480 10.022 1.00 46.66 82 ASP A O 1
ATOM 652 N N . ARG A 1 83 ? 6.540 8.101 9.515 1.00 48.22 83 ARG A N 1
ATOM 653 C CA . ARG A 1 83 ? 7.680 9.024 9.606 1.00 48.22 83 ARG A CA 1
ATOM 654 C C . ARG A 1 83 ? 7.305 10.495 9.265 1.00 48.22 83 ARG A C 1
ATOM 656 O O . ARG A 1 83 ? 6.825 10.745 8.157 1.00 48.22 83 ARG A O 1
ATOM 663 N N . PRO A 1 84 ? 7.584 11.489 10.134 1.00 45.50 84 PRO A N 1
ATOM 664 C CA . PRO A 1 84 ? 6.863 12.770 10.170 1.00 45.50 84 PRO A CA 1
ATOM 665 C C . PRO A 1 84 ? 7.352 13.848 9.185 1.00 45.50 84 PRO A C 1
ATOM 667 O O . PRO A 1 84 ? 6.948 15.002 9.303 1.00 45.50 84 PRO A O 1
ATOM 670 N N . ASP A 1 85 ? 8.182 13.510 8.197 1.00 50.53 85 ASP A N 1
ATOM 671 C CA . ASP A 1 85 ? 8.816 14.531 7.346 1.00 50.53 85 ASP A CA 1
ATOM 672 C C . ASP A 1 85 ? 8.186 14.633 5.944 1.00 50.53 85 ASP A C 1
ATOM 674 O O . ASP A 1 85 ? 8.594 15.470 5.139 1.00 50.53 85 ASP A O 1
ATOM 678 N N . GLY A 1 86 ? 7.222 13.761 5.608 1.00 53.09 86 GLY A N 1
ATOM 679 C CA . GLY A 1 86 ? 6.648 13.673 4.253 1.00 53.09 86 GLY A CA 1
ATOM 680 C C . GLY A 1 86 ? 7.673 13.292 3.175 1.00 53.09 86 GLY A C 1
ATOM 681 O O . GLY A 1 86 ? 7.398 13.386 1.979 1.00 53.09 86 GLY A O 1
ATOM 682 N N . GLN A 1 87 ? 8.871 12.884 3.595 1.00 57.66 87 GLN A N 1
ATOM 683 C CA . GLN A 1 87 ? 9.979 12.564 2.716 1.00 57.66 87 GLN A CA 1
ATOM 684 C C . GLN A 1 87 ? 9.815 11.129 2.192 1.00 57.66 87 GLN A C 1
ATOM 686 O O . GLN A 1 87 ? 9.535 10.232 2.995 1.00 57.66 87 GLN A O 1
ATOM 691 N N . PRO A 1 88 ? 9.998 10.879 0.880 1.00 59.41 88 PRO A N 1
ATOM 692 C CA . PRO A 1 88 ? 9.916 9.531 0.330 1.00 59.41 88 PRO A CA 1
ATOM 693 C C . PRO A 1 88 ? 10.876 8.600 1.078 1.00 59.41 88 PRO A C 1
ATOM 695 O O . PRO A 1 88 ? 12.084 8.837 1.123 1.00 59.41 88 PRO A O 1
ATOM 698 N N . CYS A 1 89 ? 10.346 7.559 1.719 1.00 71.19 89 CYS A N 1
ATOM 699 C CA . CYS A 1 89 ? 11.176 6.484 2.246 1.00 71.19 89 CYS A CA 1
ATOM 700 C C . CYS A 1 89 ? 11.508 5.491 1.129 1.00 71.19 89 CYS A C 1
ATOM 702 O O . CYS A 1 89 ? 10.736 5.314 0.184 1.00 71.19 89 CYS A O 1
ATOM 704 N N . PHE A 1 90 ? 12.656 4.826 1.261 1.00 77.62 90 PHE A N 1
ATOM 705 C CA . PHE A 1 90 ? 13.162 3.871 0.275 1.00 77.62 90 PHE A CA 1
ATOM 706 C C . PHE A 1 90 ? 12.125 2.793 -0.068 1.00 77.62 90 PHE A C 1
ATOM 708 O O . PHE A 1 90 ? 11.954 2.430 -1.228 1.00 77.62 90 PHE A O 1
ATOM 715 N N . GLU A 1 91 ? 11.405 2.298 0.939 1.00 78.44 91 GLU A N 1
ATOM 716 C CA . GLU A 1 91 ? 10.359 1.293 0.778 1.00 78.44 91 GLU A CA 1
ATOM 717 C C . GLU A 1 91 ? 9.196 1.800 -0.086 1.00 78.44 91 GLU A C 1
ATOM 719 O O . GLU A 1 91 ? 8.701 1.062 -0.938 1.00 78.44 91 GLU A O 1
ATOM 724 N N . THR A 1 92 ? 8.791 3.062 0.089 1.00 82.19 92 THR A N 1
ATOM 725 C CA . THR A 1 92 ? 7.739 3.695 -0.722 1.00 82.19 92 THR A CA 1
ATOM 726 C C . THR A 1 92 ? 8.202 3.902 -2.162 1.00 82.19 92 THR A C 1
ATOM 728 O O . THR A 1 92 ? 7.444 3.641 -3.094 1.00 82.19 92 THR A O 1
ATOM 731 N N . GLU A 1 93 ? 9.455 4.313 -2.372 1.00 86.06 93 GLU A N 1
ATOM 732 C CA . GLU A 1 93 ? 10.032 4.434 -3.717 1.00 86.06 93 GLU A CA 1
ATOM 733 C C . GLU A 1 93 ? 10.100 3.077 -4.433 1.00 86.06 93 GLU A C 1
ATOM 735 O O . GLU A 1 93 ? 9.686 2.961 -5.588 1.00 86.06 93 GLU A O 1
ATOM 740 N N . GLU A 1 94 ? 10.554 2.028 -3.740 1.00 90.06 94 GLU A N 1
ATOM 741 C CA . GLU A 1 94 ? 10.609 0.671 -4.286 1.00 90.06 94 GLU A CA 1
ATOM 742 C C . GLU A 1 94 ? 9.208 0.156 -4.645 1.00 90.06 94 GLU A C 1
ATOM 744 O O . GLU A 1 94 ? 9.005 -0.401 -5.729 1.00 90.06 94 GLU A O 1
ATOM 749 N N . PHE A 1 95 ? 8.231 0.373 -3.761 1.00 89.25 95 PHE A N 1
ATOM 750 C CA . PHE A 1 95 ? 6.843 -0.018 -3.986 1.00 89.25 95 PHE A CA 1
ATOM 751 C C . PHE A 1 95 ? 6.243 0.675 -5.215 1.00 89.25 95 PHE A C 1
ATOM 753 O O . PHE A 1 95 ? 5.652 0.005 -6.064 1.00 89.25 95 PHE A O 1
ATOM 760 N N . ASN A 1 96 ? 6.451 1.987 -5.356 1.00 91.25 96 ASN A N 1
ATOM 761 C CA . ASN A 1 96 ? 5.958 2.759 -6.496 1.00 91.25 96 ASN A CA 1
ATOM 762 C C . ASN A 1 96 ? 6.537 2.255 -7.827 1.00 91.25 96 ASN A C 1
ATOM 764 O O . ASN A 1 96 ? 5.797 2.094 -8.797 1.00 91.25 96 ASN A O 1
ATOM 768 N N . LEU A 1 97 ? 7.836 1.942 -7.876 1.00 95.00 97 LEU A N 1
ATOM 769 C CA . LEU A 1 97 ? 8.468 1.386 -9.079 1.00 95.00 97 LEU A CA 1
ATOM 770 C C . LEU A 1 97 ? 7.885 0.017 -9.458 1.00 95.00 97 LEU A C 1
ATOM 772 O O . LEU A 1 97 ? 7.645 -0.247 -10.636 1.00 95.00 97 LEU A O 1
ATOM 776 N N . ILE A 1 98 ? 7.624 -0.847 -8.472 1.00 95.38 98 ILE A N 1
ATOM 777 C CA . ILE A 1 98 ? 7.015 -2.166 -8.701 1.00 95.38 98 ILE A CA 1
ATOM 778 C C . ILE A 1 98 ? 5.579 -2.024 -9.217 1.00 95.38 98 ILE A C 1
ATOM 780 O O . ILE A 1 98 ? 5.216 -2.707 -10.175 1.00 95.38 98 ILE A O 1
ATOM 784 N N . GLN A 1 99 ? 4.780 -1.139 -8.614 1.00 96.12 99 GLN A N 1
ATOM 785 C CA . GLN A 1 99 ? 3.410 -0.864 -9.055 1.00 96.12 99 GLN A CA 1
ATOM 786 C C . GLN A 1 99 ? 3.386 -0.341 -10.493 1.00 96.12 99 GLN A C 1
ATOM 788 O O . GLN A 1 99 ? 2.685 -0.897 -11.335 1.00 96.12 99 GLN A O 1
ATOM 793 N N . ASN A 1 100 ? 4.216 0.655 -10.810 1.00 96.12 100 ASN A N 1
ATOM 794 C CA . ASN A 1 100 ? 4.298 1.218 -12.158 1.00 96.12 100 ASN A CA 1
ATOM 795 C C . ASN A 1 100 ? 4.730 0.177 -13.199 1.00 96.12 100 ASN A C 1
ATOM 797 O O . ASN A 1 100 ? 4.166 0.124 -14.292 1.00 96.12 100 ASN A O 1
ATOM 801 N N . MET A 1 101 ? 5.696 -0.681 -12.857 1.00 97.75 101 MET A N 1
ATOM 802 C CA . MET A 1 101 ? 6.124 -1.788 -13.713 1.00 97.75 101 MET A CA 1
ATOM 803 C C . MET A 1 101 ? 4.990 -2.791 -13.961 1.00 97.75 101 MET A C 1
ATOM 805 O O . MET A 1 101 ? 4.801 -3.214 -15.101 1.00 97.75 101 MET A O 1
ATOM 809 N N . LEU A 1 102 ? 4.240 -3.173 -12.920 1.00 96.06 102 LEU A N 1
ATOM 810 C CA . LEU A 1 102 ? 3.125 -4.116 -13.032 1.00 96.06 102 LEU A CA 1
ATOM 811 C C . LEU A 1 102 ? 1.999 -3.542 -13.896 1.00 96.06 102 LEU A C 1
ATOM 813 O O . LEU A 1 102 ? 1.539 -4.220 -14.811 1.00 96.06 102 LEU A O 1
ATOM 817 N N . THR A 1 103 ? 1.608 -2.290 -13.655 1.00 97.44 103 THR A N 1
ATOM 818 C CA . THR A 1 103 ? 0.600 -1.591 -14.461 1.00 97.44 103 THR A CA 1
ATOM 819 C C . THR A 1 103 ? 1.026 -1.524 -15.925 1.00 97.44 103 THR A C 1
ATOM 821 O O . THR A 1 103 ? 0.266 -1.930 -16.797 1.00 97.44 103 THR A O 1
ATOM 824 N N . ALA A 1 104 ? 2.271 -1.123 -16.209 1.00 97.62 104 ALA A N 1
ATOM 825 C CA . ALA A 1 104 ? 2.787 -1.079 -17.576 1.00 97.62 104 ALA A CA 1
ATOM 826 C C . ALA A 1 104 ? 2.819 -2.466 -18.245 1.00 97.62 104 ALA A C 1
ATOM 828 O O . ALA A 1 104 ? 2.548 -2.577 -19.436 1.00 97.62 104 ALA A O 1
ATOM 829 N N . ALA A 1 105 ? 3.125 -3.531 -17.497 1.00 96.81 105 ALA A N 1
ATOM 830 C CA . ALA A 1 105 ? 3.103 -4.895 -18.021 1.00 96.81 105 ALA A CA 1
ATOM 831 C C . ALA A 1 105 ? 1.679 -5.369 -18.358 1.00 96.81 105 ALA A C 1
ATOM 833 O O . ALA A 1 105 ? 1.492 -6.030 -19.378 1.00 96.81 105 ALA A O 1
ATOM 834 N N . VAL A 1 106 ? 0.690 -5.016 -17.528 1.00 97.69 106 VAL A N 1
ATOM 835 C CA . VAL A 1 106 ? -0.736 -5.309 -17.766 1.00 97.69 106 VAL A CA 1
ATOM 836 C C . VAL A 1 106 ? -1.282 -4.504 -18.948 1.00 97.69 106 VAL A C 1
ATOM 838 O O . VAL A 1 106 ? -2.076 -5.025 -19.721 1.00 97.69 106 VAL A O 1
ATOM 841 N N . GLU A 1 107 ? -0.820 -3.267 -19.127 1.00 97.69 107 GLU A N 1
ATOM 842 C CA . GLU A 1 107 ? -1.143 -2.408 -20.277 1.00 97.69 107 GLU A CA 1
ATOM 843 C C . GLU A 1 107 ? -0.354 -2.762 -21.554 1.00 97.69 107 GLU A C 1
ATOM 845 O O . GLU A 1 107 ? -0.439 -2.040 -22.545 1.00 97.69 107 GLU A O 1
ATOM 850 N N . GLU A 1 108 ? 0.455 -3.828 -21.534 1.00 96.19 108 GLU A N 1
ATOM 851 C CA . GLU A 1 108 ? 1.329 -4.256 -22.642 1.00 96.19 108 GLU A CA 1
ATOM 852 C C . GLU A 1 108 ? 2.348 -3.188 -23.098 1.00 96.19 108 GLU A C 1
ATOM 854 O O . GLU A 1 108 ? 2.951 -3.259 -24.172 1.00 96.19 108 GLU A O 1
ATOM 859 N N . ARG A 1 109 ? 2.628 -2.203 -22.240 1.00 97.88 109 ARG A N 1
ATOM 860 C CA . ARG A 1 109 ? 3.650 -1.169 -22.433 1.00 97.88 109 ARG A CA 1
ATOM 861 C C . ARG A 1 109 ? 5.017 -1.683 -21.994 1.00 97.88 109 ARG A C 1
ATOM 863 O O . ARG A 1 109 ? 5.623 -1.207 -21.032 1.00 97.88 109 ARG A O 1
ATOM 870 N N . TYR A 1 110 ? 5.529 -2.674 -22.719 1.00 96.56 110 TYR A N 1
ATOM 871 C CA . TYR A 1 110 ? 6.751 -3.389 -22.333 1.00 96.56 110 TYR A CA 1
ATOM 872 C C . TYR A 1 110 ? 8.005 -2.510 -22.278 1.00 96.56 110 TYR A C 1
ATOM 874 O O . TYR A 1 110 ? 8.901 -2.789 -21.482 1.00 96.56 110 TYR A O 1
ATOM 882 N N . LEU A 1 111 ? 8.069 -1.444 -23.084 1.00 97.62 111 LEU A N 1
ATOM 883 C CA . LEU A 1 111 ? 9.182 -0.494 -23.034 1.00 97.62 111 LEU A CA 1
ATOM 884 C C . LEU A 1 111 ? 9.225 0.228 -21.681 1.00 97.62 111 LEU A C 1
ATOM 886 O O . LEU A 1 111 ? 10.277 0.297 -21.051 1.00 97.62 111 LEU A O 1
ATOM 890 N N . ASP A 1 112 ? 8.070 0.686 -21.205 1.00 96.75 112 ASP A N 1
ATOM 891 C CA . ASP A 1 112 ? 7.959 1.400 -19.935 1.00 96.75 112 ASP A CA 1
ATOM 892 C C . ASP A 1 112 ? 8.168 0.442 -18.760 1.00 96.75 112 ASP A C 1
ATOM 894 O O . ASP A 1 112 ? 8.897 0.754 -17.822 1.00 96.75 112 ASP A O 1
ATOM 898 N N . ALA A 1 113 ? 7.623 -0.777 -18.839 1.00 97.75 113 ALA A N 1
ATOM 899 C CA . ALA A 1 113 ? 7.887 -1.820 -17.849 1.00 97.75 113 ALA A CA 1
ATOM 900 C C . ALA A 1 113 ? 9.393 -2.132 -17.727 1.00 97.75 113 ALA A C 1
ATOM 902 O O . ALA A 1 113 ? 9.909 -2.278 -16.617 1.00 97.75 113 ALA A O 1
ATOM 903 N N . ALA A 1 114 ? 10.119 -2.190 -18.851 1.00 97.56 114 ALA A N 1
ATOM 904 C CA . ALA A 1 114 ? 11.568 -2.382 -18.849 1.00 97.56 114 ALA A CA 1
ATOM 905 C C . ALA A 1 114 ? 12.310 -1.194 -18.214 1.00 97.56 114 ALA A C 1
ATOM 907 O O . ALA A 1 114 ? 13.228 -1.412 -17.424 1.00 97.56 114 ALA A O 1
ATOM 908 N N . GLN A 1 115 ? 11.880 0.043 -18.481 1.00 97.88 115 GLN A N 1
ATOM 909 C CA . GLN A 1 115 ? 12.443 1.236 -17.841 1.00 97.88 115 GLN A CA 1
ATOM 910 C C . GLN A 1 115 ? 12.246 1.217 -16.318 1.00 97.88 115 GLN A C 1
ATOM 912 O O . GLN A 1 115 ? 13.207 1.424 -15.575 1.00 97.88 115 GLN A O 1
ATOM 917 N N . TRP A 1 116 ? 11.035 0.909 -15.839 1.00 97.31 116 TRP A N 1
ATOM 918 C CA . TRP A 1 116 ? 10.750 0.802 -14.403 1.00 97.31 116 TRP A CA 1
ATOM 919 C C . TRP A 1 116 ? 11.573 -0.301 -13.733 1.00 97.31 116 TRP A C 1
ATOM 921 O O . TRP A 1 116 ? 12.098 -0.109 -12.635 1.00 97.31 116 TRP A O 1
ATOM 931 N N . ARG A 1 117 ? 11.755 -1.440 -14.411 1.00 96.75 117 ARG A N 1
ATOM 932 C CA . ARG A 1 117 ? 12.623 -2.530 -13.947 1.00 96.75 117 ARG A CA 1
ATOM 933 C C . ARG A 1 117 ? 14.077 -2.071 -13.798 1.00 96.75 117 ARG A C 1
ATOM 935 O O . ARG A 1 117 ? 14.720 -2.397 -12.799 1.00 96.75 117 ARG A O 1
ATOM 942 N N . ASP A 1 118 ? 14.604 -1.332 -14.768 1.00 97.44 118 ASP A N 1
ATOM 943 C CA . ASP A 1 118 ? 15.991 -0.861 -14.737 1.00 97.44 118 ASP A CA 1
ATOM 944 C C . ASP A 1 118 ? 16.204 0.165 -13.610 1.00 97.44 118 ASP A C 1
ATOM 946 O O . ASP A 1 118 ? 17.179 0.068 -12.860 1.00 97.44 118 ASP A O 1
ATOM 950 N N . GLN A 1 119 ? 15.246 1.076 -13.401 1.00 96.12 119 GLN A N 1
ATOM 951 C CA . GLN A 1 119 ? 15.240 1.999 -12.259 1.00 96.12 119 GLN A CA 1
ATOM 952 C C . GLN A 1 119 ? 15.164 1.261 -10.915 1.00 96.12 119 GLN A C 1
ATOM 954 O O . GLN A 1 119 ? 15.907 1.581 -9.986 1.00 96.12 119 GLN A O 1
ATOM 959 N N . LEU A 1 120 ? 14.335 0.218 -10.818 1.00 95.56 120 LEU A N 1
ATOM 960 C CA . LEU A 1 120 ? 14.244 -0.632 -9.629 1.00 95.56 120 LEU A CA 1
ATOM 961 C C . LEU A 1 120 ? 15.577 -1.337 -9.331 1.00 95.56 120 LEU A C 1
ATOM 963 O O . LEU A 1 120 ? 15.995 -1.435 -8.174 1.00 95.56 120 LEU A O 1
ATOM 967 N N . HIS A 1 121 ? 16.279 -1.807 -10.364 1.00 94.88 121 HIS A N 1
ATOM 968 C CA . HIS A 1 121 ? 17.613 -2.387 -10.212 1.00 94.88 121 HIS A CA 1
ATOM 969 C C . HIS A 1 121 ? 18.646 -1.367 -9.731 1.00 94.88 121 HIS A C 1
ATOM 971 O O . HIS A 1 121 ? 19.468 -1.707 -8.874 1.00 94.88 121 HIS A O 1
ATOM 977 N N . GLN A 1 122 ? 18.601 -0.130 -10.228 1.00 94.12 122 GLN A N 1
ATOM 978 C CA . GLN A 1 122 ? 19.473 0.948 -9.755 1.00 94.12 122 GLN A CA 1
ATOM 979 C C . GLN A 1 122 ? 19.199 1.278 -8.284 1.00 94.12 122 GLN A C 1
ATOM 981 O O . GLN A 1 122 ? 20.132 1.276 -7.480 1.00 94.12 122 GLN A O 1
ATOM 986 N N . LEU A 1 123 ? 17.927 1.443 -7.905 1.00 91.38 123 LEU A N 1
ATOM 987 C CA . LEU A 1 123 ? 17.510 1.709 -6.525 1.00 91.38 123 LEU A CA 1
ATOM 988 C C . LEU A 1 123 ? 18.030 0.624 -5.560 1.00 91.38 123 LEU A C 1
ATOM 990 O O . LEU A 1 123 ? 18.653 0.917 -4.537 1.00 91.38 123 LEU A O 1
ATOM 994 N N . ARG A 1 124 ? 17.867 -0.654 -5.923 1.00 90.94 124 ARG A N 1
ATOM 995 C CA . ARG A 1 124 ? 18.356 -1.796 -5.127 1.00 90.94 124 ARG A CA 1
ATOM 996 C C . ARG A 1 124 ? 19.879 -1.890 -5.062 1.00 90.94 124 ARG A C 1
ATOM 998 O O . ARG A 1 124 ? 20.414 -2.355 -4.055 1.00 90.94 124 ARG A O 1
ATOM 1005 N N . SER A 1 125 ? 20.570 -1.483 -6.124 1.00 89.62 125 SER A N 1
ATOM 1006 C CA . SER A 1 125 ? 22.035 -1.465 -6.167 1.00 89.62 125 SER A CA 1
ATOM 1007 C C . SER A 1 125 ? 22.591 -0.370 -5.262 1.00 89.62 125 SER A C 1
ATOM 1009 O O . SER A 1 125 ? 23.497 -0.637 -4.478 1.00 89.62 125 SER A O 1
ATOM 1011 N N . ASN A 1 126 ? 21.976 0.814 -5.270 1.00 83.06 126 ASN A N 1
ATOM 1012 C CA . ASN A 1 126 ? 22.341 1.915 -4.379 1.00 83.06 126 ASN A CA 1
ATOM 1013 C C . ASN A 1 126 ? 22.194 1.526 -2.900 1.00 83.06 126 ASN A C 1
ATOM 1015 O O . ASN A 1 126 ? 23.037 1.894 -2.087 1.00 83.06 126 ASN A O 1
ATOM 1019 N N . ARG A 1 127 ? 21.200 0.694 -2.558 1.00 77.75 127 ARG A N 1
ATOM 1020 C CA . ARG A 1 127 ? 21.027 0.171 -1.192 1.00 77.75 127 ARG A CA 1
ATOM 1021 C C . ARG A 1 127 ? 22.198 -0.690 -0.716 1.00 77.75 127 ARG A C 1
ATOM 1023 O O . ARG A 1 127 ? 22.568 -0.612 0.450 1.00 77.75 127 ARG A O 1
ATOM 1030 N N . LYS A 1 128 ? 22.777 -1.519 -1.594 1.00 62.34 128 LYS A N 1
ATOM 1031 C CA . LYS A 1 128 ? 23.925 -2.378 -1.243 1.00 62.34 128 LYS A CA 1
ATOM 1032 C C . LYS A 1 128 ? 25.194 -1.578 -0.949 1.00 62.34 128 LYS A C 1
ATOM 1034 O O . LYS A 1 128 ? 26.074 -2.100 -0.282 1.00 62.34 128 LYS A O 1
ATOM 1039 N N . ASN A 1 129 ? 25.275 -0.336 -1.420 1.00 59.19 129 ASN A N 1
ATOM 1040 C CA . ASN A 1 129 ? 26.425 0.539 -1.203 1.00 59.19 129 ASN A CA 1
ATOM 1041 C C . ASN A 1 129 ? 26.354 1.292 0.143 1.00 59.19 129 ASN A C 1
ATOM 1043 O O . ASN A 1 129 ? 27.308 1.974 0.505 1.00 59.19 129 ASN A O 1
ATOM 1047 N N . TRP A 1 130 ? 25.226 1.211 0.859 1.00 51.75 130 TRP A N 1
ATOM 1048 C CA . TRP A 1 130 ? 24.988 1.872 2.153 1.00 51.75 130 TRP A CA 1
ATOM 1049 C C . TRP A 1 130 ? 25.083 0.935 3.366 1.00 51.75 130 TRP A C 1
ATOM 1051 O O . TRP A 1 130 ? 24.996 1.404 4.500 1.00 51.75 130 TRP A O 1
ATOM 1061 N N . THR A 1 131 ? 25.249 -0.369 3.140 1.00 43.00 131 THR A N 1
ATOM 1062 C CA . THR A 1 131 ? 25.484 -1.396 4.172 1.00 43.00 131 THR A CA 1
ATOM 1063 C C . THR A 1 131 ? 26.930 -1.838 4.169 1.00 43.00 131 THR A C 1
ATOM 1065 O O . THR A 1 131 ? 27.503 -1.960 5.270 1.00 43.00 131 THR A O 1
#

Foldseek 3Di:
DEWEWDDDDHAIWIWDWDQPPPDRDTDIDIDHPVVVVVVCVVVVHDYDYDPCVCVVVPHDDDDPDPPPDPDDDDPDDPPDPDDPPPDDDLVNVLVVLVVQLVVCVVVVVVVSNVVSVVVNVVSVVVVVVVD

InterPro domains:
  IPR003729 Bifunctional nuclease domain [PF02577] (12-59)
  IPR003729 Bifunctional nuclease domain [PS51658] (1-61)
  IPR036104 Bifunctional nuclease superfamily [G3DSA:3.10.690.10] (2-67)
  IPR036104 Bifunctional nuclease superfamily [SSF103256] (4-63)

Secondary structure (DSSP, 8-state):
-EEEEEEETTEEEEEEEEEETTTTEEEEEEE-HHHHHHHHHHHTPPEEE-HHHHHHTT----PPP---------TT----SS-TT-PPPHHHHHHHHHHHHHHHHHTT-HHHHHHHHHHHHHHHHHHHT--

Radius of gyration: 20.79 Å; chains: 1; bounding box: 50×30×58 Å

pLDDT: mean 71.27, std 19.26, range [31.16, 97.88]

Organism: Musa acuminata subsp. malaccensis (NCBI:txid214687)